Protein AF-0000000080475366 (afdb_homodimer)

Nearest PDB structures (foldseek):
  5a6p-assembly1_A  TM=9.172E-01  e=7.615E-06  Oryza sativa
  6g11-assembly1_A  TM=9.069E-01  e=1.064E-05  Oryza sativa Japonica Group
  1jk9-assembly1_B  TM=8.100E-01  e=1.107E-02  Saccharomyces cerevisiae
  6fp6-assembly8_P  TM=8.648E-01  e=2.822E-02  Homo sapiens
  6fon-assembly1_C  TM=8.515E-01  e=4.213E-02  Homo sapiens

Secondary structure (DSSP, 8-state):
-EEEE---SHHHHHHHHHHHHHSTTEEEEEEETTTTEEEEEESS--HHHHHHHHHHHTS-EEEEE--/-EEEE---SHHHHHHHHHHHHHSTTEEEEEEETTTTEEEEEESS--HHHHHHHHHHHT--EEEEE--

Solvent-accessible surface area (backbone atoms only — not comparable to full-atom values): 7127 Å² total; per-residue (Å²): 58,32,33,36,39,53,56,90,44,71,71,37,50,39,50,49,48,41,54,52,45,64,40,66,46,45,42,28,40,34,54,42,76,93,72,30,31,38,40,42,40,60,55,84,56,61,58,66,60,52,43,49,50,39,36,73,74,55,23,64,53,45,84,73,43,86,112,56,32,33,35,40,52,55,92,44,71,72,36,47,39,49,47,48,40,53,52,45,64,40,66,46,43,40,30,41,35,54,42,77,93,73,30,32,38,40,42,41,61,55,84,56,60,58,67,61,50,43,49,51,38,36,74,75,55,23,63,54,45,84,74,44,86,113

Sequence (134 aa):
MVLKVNMSSEKYRTKAMKIVVGASGVNGVRLEKEQGKLMVEGEGVDVLALAQTLKKKVGKTEIIKVSMVLKVNMSSEKYRTKAMKIVVGASGVNGVRLEKEQGKLMVEGEGVDVLALAQTLKKKVGKTEIIKVS

pLDDT: mean 97.02, std 3.3, range [77.19, 98.88]

Organism: Brassica campestris (NCBI:txid3711)

Foldseek 3Di:
DKKAFDAPDPVLVVVLVVLQCPFPFWDDWDAPPVRRMIDTDGPPTPVVVSQVVCCVPGHNMDDDDDD/DKKAFDAPDPVLVVVLVVLQCPFPFWDDWDAPPVRRMIDTDGPPTPVVVSQVVCCVPGHNMDDDDDD

Radius of gyration: 14.07 Å; Cα contacts (8 Å, |Δi|>4): 263; chains: 2; bounding box: 23×35×36 Å

InterPro domains:
  IPR006121 Heavy metal-associated domain, HMA [PS50846] (1-66)
  IPR044296 Heavy metal-associated isoprenylated plant protein 46 [PTHR46371] (1-66)

Structure (mmCIF, N/CA/C/O backbone):
data_AF-0000000080475366-model_v1
#
loop_
_entity.id
_entity.type
_entity.pdbx_description
1 polymer 'HMA domain-containing protein'
#
loop_
_atom_site.group_PDB
_atom_site.id
_atom_site.type_symbol
_atom_site.label_atom_id
_atom_site.label_alt_id
_atom_site.label_comp_id
_atom_site.label_asym_id
_atom_site.label_entity_id
_atom_site.label_seq_id
_atom_site.pdbx_PDB_ins_code
_atom_site.Cartn_x
_atom_site.Cartn_y
_atom_site.Cartn_z
_atom_site.occupancy
_atom_site.B_iso_or_equiv
_atom_site.auth_seq_id
_atom_site.auth_comp_id
_atom_site.auth_asym_id
_atom_site.auth_atom_id
_atom_site.pdbx_PDB_model_num
ATOM 1 N N . MET A 1 1 ? 10.773 -8.766 -3.996 1 97.12 1 MET A N 1
ATOM 2 C CA . MET A 1 1 ? 9.891 -9.602 -4.812 1 97.12 1 MET A CA 1
ATOM 3 C C . MET A 1 1 ? 9.18 -8.758 -5.871 1 97.12 1 MET A C 1
ATOM 5 O O . MET A 1 1 ? 8.836 -7.602 -5.629 1 97.12 1 MET A O 1
ATOM 9 N N . VAL A 1 2 ? 9.078 -9.383 -7.035 1 98.62 2 VAL A N 1
ATOM 10 C CA . VAL A 1 2 ? 8.422 -8.664 -8.117 1 98.62 2 VAL A CA 1
ATOM 11 C C . VAL A 1 2 ? 7.32 -9.531 -8.719 1 98.62 2 VAL A C 1
ATOM 13 O O . VAL A 1 2 ? 7.555 -10.688 -9.086 1 98.62 2 VAL A O 1
ATOM 16 N N . LEU A 1 3 ? 6.137 -8.938 -8.797 1 98.62 3 LEU A N 1
ATOM 17 C CA . LEU A 1 3 ? 4.996 -9.578 -9.453 1 98.62 3 LEU A CA 1
ATOM 18 C C . LEU A 1 3 ? 4.535 -8.758 -10.656 1 98.62 3 LEU A C 1
ATOM 20 O O . LEU A 1 3 ? 4.609 -7.527 -10.633 1 98.62 3 LEU A O 1
ATOM 24 N N . LYS A 1 4 ? 4.211 -9.453 -11.68 1 98.56 4 LYS A N 1
ATOM 25 C CA . LYS A 1 4 ? 3.504 -8.836 -12.797 1 98.56 4 LYS A CA 1
ATOM 26 C C . LYS A 1 4 ? 2.01 -9.133 -12.742 1 98.56 4 LYS A C 1
ATOM 28 O O . LYS A 1 4 ? 1.607 -10.305 -12.695 1 98.56 4 LYS A O 1
ATOM 33 N N . VAL A 1 5 ? 1.259 -8.125 -12.672 1 98.62 5 VAL A N 1
ATOM 34 C CA . VAL A 1 5 ? -0.183 -8.266 -12.5 1 98.62 5 VAL A CA 1
ATOM 35 C C . VAL A 1 5 ? -0.914 -7.477 -13.586 1 98.62 5 VAL A C 1
ATOM 37 O O . VAL A 1 5 ? -0.564 -6.328 -13.867 1 98.62 5 VAL A O 1
ATOM 40 N N . ASN A 1 6 ? -1.844 -8.078 -14.305 1 97.56 6 ASN A N 1
ATOM 41 C CA . ASN A 1 6 ? -2.711 -7.367 -15.242 1 97.56 6 ASN A CA 1
ATOM 42 C C . ASN A 1 6 ? -3.785 -6.566 -14.508 1 97.56 6 ASN A C 1
ATOM 44 O O . ASN A 1 6 ? -4.797 -7.121 -14.078 1 97.56 6 ASN A O 1
ATOM 48 N N . MET A 1 7 ? -3.521 -5.273 -14.367 1 96.31 7 MET A N 1
ATOM 49 C CA . MET A 1 7 ? -4.449 -4.355 -13.711 1 96.31 7 MET A CA 1
ATOM 50 C C . MET A 1 7 ? -5.164 -3.482 -14.734 1 96.31 7 MET A C 1
ATOM 52 O O . MET A 1 7 ? -4.551 -2.605 -15.344 1 96.31 7 MET A O 1
ATOM 56 N N . SER A 1 8 ? -6.395 -3.658 -14.953 1 93.94 8 SER A N 1
ATOM 57 C CA . SER A 1 8 ? -7.129 -3.092 -16.078 1 93.94 8 SER A CA 1
ATOM 58 C C . SER A 1 8 ? -7.473 -1.628 -15.836 1 93.94 8 SER A C 1
ATOM 60 O O . SER A 1 8 ? -7.781 -0.891 -16.781 1 93.94 8 SER A O 1
ATOM 62 N N . SER A 1 9 ? -7.52 -1.116 -14.633 1 94.75 9 SER A N 1
ATOM 63 C CA . SER A 1 9 ? -7.875 0.264 -14.312 1 94.75 9 SER A CA 1
ATOM 64 C C . SER A 1 9 ? -7.184 0.731 -13.039 1 94.75 9 SER A C 1
ATOM 66 O O . SER A 1 9 ? -6.562 -0.067 -12.336 1 94.75 9 SER A O 1
ATOM 68 N N . GLU A 1 10 ? -7.359 2.027 -12.781 1 93.69 10 GLU A N 1
ATOM 69 C CA . GLU A 1 10 ? -6.828 2.621 -11.555 1 93.69 10 GLU A CA 1
ATOM 70 C C . GLU A 1 10 ? -7.445 1.976 -10.32 1 93.69 10 GLU A C 1
ATOM 72 O O . GLU A 1 10 ? -6.773 1.804 -9.297 1 93.69 10 GLU A O 1
ATOM 77 N N . LYS A 1 11 ? -8.734 1.638 -10.523 1 95.06 11 LYS A N 1
ATOM 78 C CA . LYS A 1 11 ? -9.438 0.958 -9.438 1 95.06 11 LYS A CA 1
ATOM 79 C C . LYS A 1 11 ? -8.727 -0.333 -9.047 1 95.06 11 LYS A C 1
ATOM 81 O O . LYS A 1 11 ? -8.539 -0.611 -7.859 1 95.06 11 LYS A O 1
ATOM 86 N N . TYR A 1 12 ? -8.25 -1.041 -9.945 1 96.69 12 TYR A N 1
ATOM 87 C CA . TYR A 1 12 ? -7.633 -2.336 -9.672 1 96.69 12 TYR A CA 1
ATOM 88 C C . TYR A 1 12 ? -6.172 -2.17 -9.273 1 96.69 12 TYR A C 1
ATOM 90 O O . TYR A 1 12 ? -5.617 -3.008 -8.555 1 96.69 12 TYR A O 1
ATOM 98 N N . ARG A 1 13 ? -5.527 -1.053 -9.719 1 97.31 13 ARG A N 1
ATOM 99 C CA . ARG A 1 13 ? -4.191 -0.743 -9.211 1 97.31 13 ARG A CA 1
ATOM 100 C C . ARG A 1 13 ? -4.219 -0.497 -7.707 1 97.31 13 ARG A C 1
ATOM 102 O O . ARG A 1 13 ? -3.422 -1.071 -6.965 1 97.31 13 ARG A O 1
ATOM 109 N N . THR A 1 14 ? -5.219 0.256 -7.297 1 97.5 14 THR A N 1
ATOM 110 C CA . THR A 1 14 ? -5.363 0.55 -5.875 1 97.5 14 THR A CA 1
ATOM 111 C C . THR A 1 14 ? -5.715 -0.713 -5.094 1 97.5 14 THR A C 1
ATOM 113 O O . THR A 1 14 ? -5.145 -0.972 -4.035 1 97.5 14 THR A O 1
ATOM 116 N N . LYS A 1 15 ? -6.574 -1.587 -5.664 1 98.31 15 LYS A N 1
ATOM 117 C CA . LYS A 1 15 ? -6.953 -2.842 -5.023 1 98.31 15 LYS A CA 1
ATOM 118 C C . LYS A 1 15 ? -5.746 -3.76 -4.855 1 98.31 15 LYS A C 1
ATOM 120 O O . LYS A 1 15 ? -5.559 -4.359 -3.793 1 98.31 15 LYS A O 1
ATOM 125 N N . ALA A 1 16 ? -4.914 -3.844 -5.793 1 98.69 16 ALA A N 1
ATOM 126 C CA . ALA A 1 16 ? -3.717 -4.676 -5.734 1 98.69 16 ALA A CA 1
ATOM 127 C C . ALA A 1 16 ? -2.789 -4.223 -4.609 1 98.69 16 ALA A C 1
ATOM 129 O O . ALA A 1 16 ? -2.328 -5.043 -3.812 1 98.69 16 ALA A O 1
ATOM 130 N N . MET A 1 17 ? -2.594 -2.93 -4.539 1 98.56 17 MET A N 1
ATOM 131 C CA . MET A 1 17 ? -1.69 -2.398 -3.521 1 98.56 17 MET A CA 1
ATOM 132 C C . MET A 1 17 ? -2.248 -2.631 -2.123 1 98.56 17 MET A C 1
ATOM 134 O O . MET A 1 17 ? -1.509 -2.996 -1.207 1 98.56 17 MET A O 1
ATOM 138 N N . LYS A 1 18 ? -3.566 -2.518 -1.996 1 98.81 18 LYS A N 1
ATOM 139 C CA . LYS A 1 18 ? -4.176 -2.762 -0.692 1 98.81 18 LYS A CA 1
ATOM 140 C C . LYS A 1 18 ? -4.016 -4.223 -0.275 1 98.81 18 LYS A C 1
ATOM 142 O O . LYS A 1 18 ? -3.76 -4.512 0.896 1 98.81 18 LYS A O 1
ATOM 147 N N . ILE A 1 19 ? -4.207 -5.047 -1.206 1 98.88 19 ILE A N 1
ATOM 148 C CA . ILE A 1 19 ? -4.031 -6.465 -0.914 1 9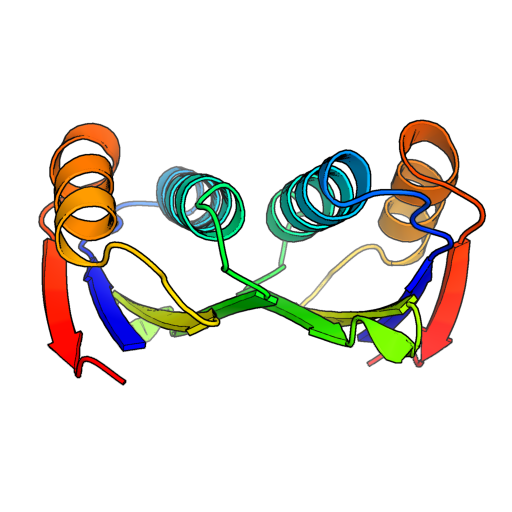8.88 19 ILE A CA 1
ATOM 149 C C . ILE A 1 19 ? -2.586 -6.727 -0.494 1 98.88 19 ILE A C 1
ATOM 151 O O . ILE A 1 19 ? -2.338 -7.402 0.508 1 98.88 19 ILE A O 1
ATOM 155 N N . VAL A 1 20 ? -1.6 -6.195 -1.235 1 98.81 20 VAL A N 1
ATOM 156 C CA . VAL A 1 20 ? -0.187 -6.465 -0.991 1 98.81 20 VAL A CA 1
ATOM 157 C C . VAL A 1 20 ? 0.209 -5.941 0.388 1 98.81 20 VAL A C 1
ATOM 159 O O . VAL A 1 20 ? 0.798 -6.672 1.189 1 98.81 20 VAL A O 1
ATOM 162 N N . VAL A 1 21 ? -0.174 -4.715 0.722 1 98.62 21 VAL A N 1
ATOM 163 C CA . VAL A 1 21 ? 0.278 -4.145 1.987 1 98.62 21 VAL A CA 1
ATOM 164 C C . VAL A 1 21 ? -0.46 -4.812 3.146 1 98.62 21 VAL A C 1
ATO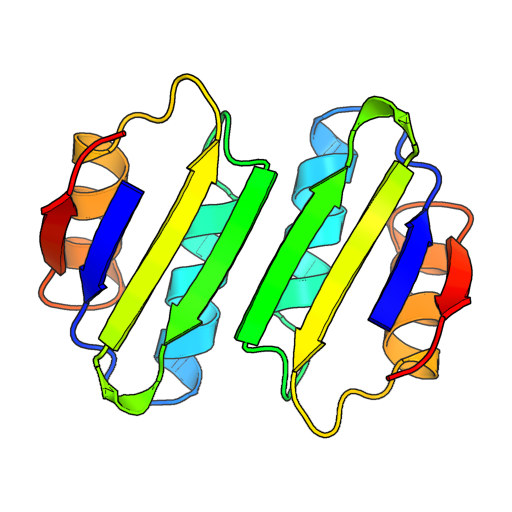M 166 O O . VAL A 1 21 ? -0.038 -4.707 4.301 1 98.62 21 VAL A O 1
ATOM 169 N N . GLY A 1 22 ? -1.515 -5.492 2.828 1 98.44 22 GLY A N 1
ATOM 170 C CA . GLY A 1 22 ? -2.26 -6.234 3.832 1 98.44 22 GLY A CA 1
ATOM 171 C C . GLY A 1 22 ? -1.628 -7.57 4.176 1 98.44 22 GLY A C 1
ATOM 172 O O . GLY A 1 22 ? -1.977 -8.188 5.188 1 98.44 22 GLY A O 1
ATOM 173 N N . ALA A 1 23 ? -0.763 -8.031 3.438 1 98.12 23 ALA A N 1
ATOM 174 C CA . ALA A 1 23 ? -0.114 -9.32 3.662 1 98.12 23 ALA A CA 1
ATOM 175 C C . ALA A 1 23 ? 0.917 -9.227 4.785 1 98.12 23 ALA A C 1
ATOM 177 O O . ALA A 1 23 ? 1.61 -8.219 4.914 1 98.12 23 ALA A O 1
ATOM 178 N N . SER A 1 24 ? 1.056 -10.305 5.59 1 97.06 24 SER A N 1
ATOM 179 C CA . SER A 1 24 ? 2.033 -10.367 6.668 1 97.06 24 SER A CA 1
ATOM 180 C C . SER A 1 24 ? 3.457 -10.227 6.137 1 97.06 24 SER A C 1
ATOM 182 O O . SER A 1 24 ? 3.809 -10.836 5.125 1 97.06 24 SER A O 1
ATOM 184 N N . GLY A 1 25 ? 4.227 -9.398 6.895 1 96.69 25 GLY A N 1
ATOM 185 C CA . GLY A 1 25 ? 5.648 -9.32 6.598 1 96.69 25 GLY A CA 1
ATOM 186 C C . GLY A 1 25 ? 5.992 -8.234 5.594 1 96.69 25 GLY A C 1
ATOM 187 O O . GLY A 1 25 ? 7.164 -7.938 5.371 1 96.69 25 GLY A O 1
ATOM 188 N N . VAL A 1 26 ? 4.992 -7.668 4.938 1 98.31 26 VAL A N 1
ATOM 189 C CA . VAL A 1 26 ? 5.234 -6.637 3.932 1 98.31 26 VAL A CA 1
ATOM 190 C C . VAL A 1 26 ? 5.551 -5.309 4.617 1 98.31 26 VAL A C 1
ATOM 192 O O . VAL A 1 26 ? 4.836 -4.895 5.535 1 98.31 26 VAL A O 1
ATOM 195 N N . ASN A 1 27 ? 6.598 -4.594 4.098 1 97.25 27 ASN A N 1
ATOM 196 C CA . ASN A 1 27 ? 6.977 -3.287 4.621 1 97.25 27 ASN A CA 1
ATOM 197 C C . ASN A 1 27 ? 6.98 -2.223 3.527 1 97.25 27 ASN A C 1
ATOM 199 O O . ASN A 1 27 ? 7.242 -1.05 3.797 1 97.25 27 ASN A O 1
ATOM 203 N N . GLY A 1 28 ? 6.695 -2.629 2.254 1 98.62 28 GLY A N 1
ATOM 204 C CA . GLY A 1 28 ? 6.652 -1.661 1.17 1 98.62 28 GLY A CA 1
ATOM 205 C C . GLY A 1 28 ? 6.113 -2.238 -0.125 1 98.62 28 GLY A C 1
ATOM 206 O O . GLY A 1 28 ? 6.262 -3.434 -0.387 1 98.62 28 GLY A O 1
ATOM 207 N N . VAL A 1 29 ? 5.582 -1.409 -0.914 1 98.75 29 VAL A N 1
ATOM 208 C CA . VAL A 1 29 ? 5.105 -1.765 -2.248 1 98.75 29 VAL A CA 1
ATOM 209 C C . VAL A 1 29 ? 5.297 -0.583 -3.195 1 98.75 29 VAL A C 1
ATOM 211 O O . VAL A 1 29 ? 5.156 0.574 -2.793 1 98.75 29 VAL A O 1
ATOM 214 N N . ARG A 1 30 ? 5.66 -0.886 -4.375 1 98.56 30 ARG A N 1
ATOM 215 C CA . ARG A 1 30 ? 5.758 0.113 -5.434 1 98.56 30 ARG A CA 1
ATOM 216 C C . ARG A 1 30 ? 5.203 -0.425 -6.75 1 98.56 30 ARG A C 1
ATOM 218 O O . ARG A 1 30 ? 5.535 -1.539 -7.16 1 98.56 30 ARG A O 1
ATOM 225 N N . LEU A 1 31 ? 4.426 0.402 -7.359 1 97.94 31 LEU A N 1
ATOM 226 C CA . LEU A 1 31 ? 3.826 0.042 -8.641 1 97.94 31 LEU A CA 1
ATOM 227 C C . LEU A 1 31 ? 4.578 0.699 -9.797 1 97.94 31 LEU A C 1
ATOM 229 O O . LEU A 1 31 ? 4.762 1.918 -9.805 1 97.94 31 LEU A O 1
ATOM 233 N N . GLU A 1 32 ? 5.07 -0.072 -10.688 1 96.06 32 GLU A N 1
ATOM 234 C CA . GLU A 1 32 ? 5.508 0.429 -11.984 1 96.06 32 GLU A CA 1
ATOM 235 C C . GLU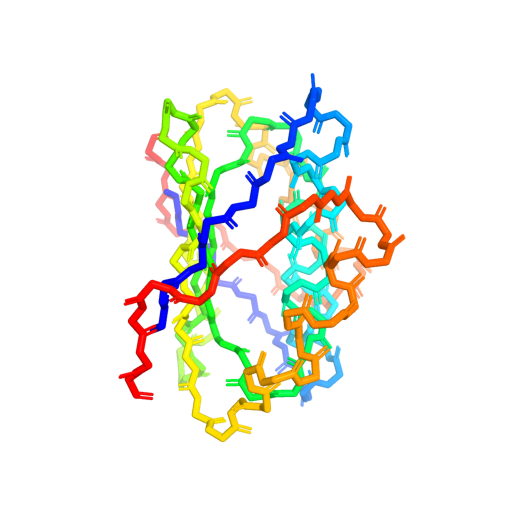 A 1 32 ? 4.375 0.376 -13.008 1 96.06 32 GLU A C 1
ATOM 237 O O . GLU A 1 32 ? 4.164 -0.65 -13.656 1 96.06 32 GLU A O 1
ATOM 242 N N . LYS A 1 33 ? 3.664 1.388 -13.227 1 87.75 33 LYS A N 1
ATOM 243 C CA . LYS A 1 33 ? 2.396 1.486 -13.945 1 87.75 33 LYS A CA 1
ATOM 244 C C . LYS A 1 33 ? 2.535 0.979 -15.375 1 87.75 33 LYS A C 1
ATOM 246 O O . LYS A 1 33 ? 1.691 0.219 -15.859 1 87.75 33 LYS A O 1
ATOM 251 N N . GLU A 1 34 ? 3.539 1.439 -16.016 1 88.69 34 GLU A N 1
ATOM 252 C CA . GLU A 1 34 ? 3.668 1.142 -17.438 1 88.69 34 GLU A CA 1
ATOM 253 C C . GLU A 1 34 ? 3.916 -0.345 -17.672 1 88.69 34 GLU A C 1
ATOM 255 O O . GLU A 1 34 ? 3.527 -0.891 -18.719 1 88.69 34 GLU A O 1
ATOM 260 N N . GLN A 1 35 ? 4.422 -1.051 -16.672 1 91.44 35 GLN A N 1
ATOM 261 C CA . GLN A 1 35 ? 4.82 -2.438 -16.875 1 91.44 35 GLN A CA 1
ATOM 262 C C . GLN A 1 35 ? 3.904 -3.396 -16.125 1 91.44 35 GLN A C 1
ATOM 264 O O . GLN A 1 35 ? 3.965 -4.609 -16.328 1 91.44 35 GLN A O 1
ATOM 269 N N . GLY A 1 36 ? 3.115 -2.904 -15.305 1 93.5 36 GLY A N 1
ATOM 270 C CA . GLY A 1 36 ? 2.244 -3.75 -14.5 1 93.5 36 GLY A CA 1
ATOM 271 C C . GLY A 1 36 ? 2.988 -4.535 -13.438 1 93.5 36 GLY A C 1
ATOM 272 O O . GLY A 1 36 ? 2.592 -5.648 -13.086 1 93.5 36 GLY A O 1
ATOM 273 N N . LYS A 1 37 ? 4.098 -4.031 -13.039 1 97.75 37 LYS A N 1
ATOM 274 C CA . LYS A 1 37 ? 4.918 -4.711 -12.039 1 97.75 37 LYS A CA 1
ATOM 275 C C . LYS A 1 37 ? 4.688 -4.129 -10.648 1 97.75 37 LYS A C 1
ATOM 277 O O . LYS A 1 37 ? 4.676 -2.906 -10.477 1 97.75 37 LYS A O 1
ATOM 282 N N . LEU A 1 38 ? 4.477 -5.02 -9.781 1 98.44 38 LEU A N 1
ATOM 283 C CA . LEU A 1 38 ? 4.449 -4.703 -8.352 1 98.44 38 LEU A CA 1
ATOM 284 C C . LEU A 1 38 ? 5.746 -5.129 -7.676 1 98.44 38 LEU A C 1
ATOM 286 O O . LEU A 1 38 ? 6.09 -6.312 -7.664 1 98.44 38 LEU A O 1
ATOM 290 N N . MET A 1 39 ? 6.504 -4.117 -7.203 1 98.69 39 MET A N 1
ATOM 291 C CA . MET A 1 39 ? 7.656 -4.398 -6.348 1 98.69 39 MET A CA 1
ATOM 292 C C . MET A 1 39 ? 7.238 -4.5 -4.887 1 98.69 39 MET A C 1
ATOM 294 O O . MET A 1 39 ? 6.68 -3.553 -4.328 1 98.69 39 MET A O 1
ATOM 298 N N . VAL A 1 40 ? 7.586 -5.609 -4.281 1 98.75 40 VAL A N 1
ATOM 299 C CA . VAL A 1 40 ? 7.152 -5.879 -2.916 1 98.75 40 VAL A CA 1
ATOM 300 C C . VAL A 1 40 ? 8.375 -6.047 -2.01 1 98.75 40 VAL A C 1
ATOM 302 O O . VAL A 1 40 ? 9.281 -6.82 -2.32 1 98.75 40 VAL A O 1
ATOM 305 N N . GLU A 1 41 ? 8.453 -5.316 -1.011 1 98.25 41 GLU A N 1
ATOM 306 C CA . GLU A 1 41 ? 9.492 -5.43 0.005 1 98.25 41 GLU A CA 1
ATOM 307 C C . GLU A 1 41 ? 8.93 -6 1.307 1 98.25 41 GLU A C 1
ATOM 309 O O . GLU A 1 41 ? 7.871 -5.578 1.768 1 98.25 41 GLU A O 1
ATOM 314 N N . GLY A 1 42 ? 9.633 -6.91 1.905 1 97.5 42 GLY A N 1
ATOM 315 C CA . GLY A 1 42 ? 9.211 -7.516 3.158 1 97.5 42 GLY A CA 1
ATOM 316 C C . GLY A 1 42 ? 9.961 -8.797 3.486 1 97.5 42 GLY A C 1
ATOM 317 O O . GLY A 1 42 ? 10.758 -9.281 2.68 1 97.5 42 GLY A O 1
ATOM 318 N N . GLU A 1 43 ? 9.797 -9.219 4.68 1 94.94 43 GLU A N 1
ATOM 319 C CA . GLU A 1 43 ? 10.367 -10.484 5.145 1 94.94 43 GLU A CA 1
ATOM 320 C C . GLU A 1 43 ? 9.266 -11.477 5.504 1 94.94 43 GLU A C 1
ATOM 322 O O . GLU A 1 43 ? 8.273 -11.117 6.141 1 94.94 43 GLU A O 1
ATOM 327 N N . GLY A 1 44 ? 9.516 -12.719 4.992 1 96.38 44 GLY A N 1
ATOM 328 C CA . GLY A 1 44 ? 8.586 -13.773 5.355 1 96.38 44 GLY A CA 1
ATOM 329 C C . GLY A 1 44 ? 7.27 -13.695 4.613 1 96.38 44 GLY A C 1
ATOM 330 O O . GLY A 1 44 ? 6.238 -14.141 5.121 1 96.38 44 GLY A O 1
ATOM 331 N N . VAL A 1 45 ? 7.219 -13.133 3.533 1 97.88 45 VAL A N 1
ATOM 332 C CA . VAL A 1 45 ? 5.996 -13.008 2.744 1 97.88 45 VAL A CA 1
ATOM 333 C C . VAL A 1 45 ? 5.738 -14.312 1.991 1 97.88 45 VAL A C 1
ATOM 335 O O . VAL A 1 45 ? 6.641 -14.852 1.346 1 97.88 45 VAL A O 1
ATOM 338 N N . ASP A 1 46 ? 4.48 -14.883 2.119 1 97.94 46 ASP A N 1
ATOM 339 C CA . ASP A 1 46 ? 4.066 -16.016 1.297 1 97.94 46 ASP A CA 1
ATOM 340 C C . ASP A 1 46 ? 3.697 -15.562 -0.114 1 97.94 46 ASP A C 1
ATOM 342 O O . ASP A 1 46 ? 2.537 -15.242 -0.383 1 97.94 46 ASP A O 1
ATOM 346 N N . VAL A 1 47 ? 4.637 -15.523 -0.967 1 97.25 47 VAL A N 1
ATOM 347 C CA . VAL A 1 47 ? 4.492 -14.961 -2.303 1 97.25 47 VAL A CA 1
ATOM 348 C C . VAL A 1 47 ? 3.463 -15.758 -3.096 1 97.25 47 VAL A C 1
ATOM 350 O O . VAL A 1 47 ? 2.723 -15.195 -3.908 1 97.25 47 VAL A O 1
ATOM 353 N N . LEU A 1 48 ? 3.445 -17.094 -2.818 1 98 48 LEU A N 1
ATOM 354 C CA . LEU A 1 48 ? 2.49 -17.922 -3.559 1 98 48 LEU A CA 1
ATOM 355 C C . LEU A 1 48 ? 1.058 -17.562 -3.174 1 98 48 LEU A C 1
ATOM 357 O O . LEU A 1 48 ? 0.195 -17.406 -4.043 1 98 48 LEU A O 1
ATOM 361 N N . ALA A 1 49 ? 0.88 -17.422 -1.894 1 98.56 49 ALA A N 1
ATOM 362 C CA . ALA A 1 49 ? -0.45 -17.031 -1.435 1 98.56 49 ALA A CA 1
ATOM 363 C C . ALA A 1 49 ? -0.817 -15.633 -1.938 1 98.56 49 ALA A C 1
ATOM 365 O O . ALA A 1 49 ? -1.958 -15.391 -2.34 1 98.56 49 ALA A O 1
ATOM 366 N N . LEU A 1 50 ? 0.113 -14.742 -1.894 1 98.56 50 LEU A N 1
ATOM 367 C CA . LEU A 1 50 ? -0.114 -13.383 -2.361 1 98.56 50 LEU A CA 1
ATOM 368 C C . LEU A 1 50 ? -0.472 -13.367 -3.844 1 98.56 50 LEU A C 1
ATOM 370 O O . LEU A 1 50 ? -1.449 -12.734 -4.246 1 98.56 50 LEU A O 1
ATOM 374 N N . ALA A 1 51 ? 0.325 -14.109 -4.652 1 98.69 51 ALA A N 1
ATOM 375 C CA . ALA A 1 51 ? 0.066 -14.172 -6.086 1 98.69 51 ALA A CA 1
ATOM 376 C C . ALA A 1 51 ? -1.307 -14.781 -6.371 1 98.69 51 ALA A C 1
ATOM 378 O O . ALA A 1 51 ? -2.018 -14.328 -7.27 1 98.69 51 ALA A O 1
ATOM 379 N N . GLN A 1 52 ? -1.658 -15.789 -5.598 1 98.81 52 GLN A N 1
ATOM 380 C CA . GLN A 1 52 ? -2.949 -16.438 -5.789 1 98.81 52 GLN A CA 1
ATOM 381 C C . GLN A 1 52 ? -4.098 -15.484 -5.477 1 98.81 52 GLN A C 1
ATOM 383 O O . GLN A 1 52 ? -5.09 -15.438 -6.207 1 98.81 52 GLN A O 1
ATOM 388 N N . THR A 1 53 ? -4.012 -14.695 -4.375 1 98.81 53 THR A N 1
ATOM 389 C CA . THR A 1 53 ? -5.031 -13.719 -4.016 1 98.81 53 THR A CA 1
ATOM 390 C C . THR A 1 53 ? -5.18 -12.664 -5.109 1 98.81 53 THR A C 1
ATOM 392 O O . THR A 1 53 ? -6.301 -12.32 -5.5 1 98.81 53 THR A O 1
ATOM 395 N N . LEU A 1 54 ? -4.082 -12.188 -5.641 1 98.75 54 LEU A N 1
ATOM 396 C CA . LEU A 1 54 ? -4.113 -11.188 -6.703 1 98.75 54 LEU A CA 1
ATOM 397 C C . LEU A 1 54 ? -4.746 -11.758 -7.969 1 98.75 54 LEU A C 1
ATOM 399 O O . LEU A 1 54 ? -5.539 -11.078 -8.625 1 98.75 54 LEU A O 1
ATOM 403 N N . LYS A 1 55 ? -4.359 -13 -8.234 1 98.62 55 LYS A N 1
ATOM 404 C CA . LYS A 1 55 ? -4.934 -13.656 -9.406 1 98.62 55 LYS A CA 1
ATOM 405 C C . LYS A 1 55 ? -6.453 -13.734 -9.297 1 98.62 55 LYS A C 1
ATOM 407 O O . LYS A 1 55 ? -7.168 -13.508 -10.273 1 98.62 55 LYS A O 1
ATOM 412 N N . LYS A 1 56 ? -6.871 -13.992 -8.133 1 98.69 56 LYS A N 1
ATOM 413 C CA . LYS A 1 56 ? -8.297 -14.18 -7.895 1 98.69 56 LYS A CA 1
ATOM 414 C C . LYS A 1 56 ? -9.039 -12.852 -7.902 1 98.69 56 LYS A C 1
ATOM 416 O O . LYS A 1 56 ? -10.164 -12.758 -8.406 1 98.69 56 LYS A O 1
ATOM 421 N N . LYS A 1 57 ? -8.469 -11.781 -7.414 1 98.44 57 LYS A N 1
ATOM 422 C CA . LYS A 1 57 ? -9.227 -10.578 -7.078 1 98.44 57 LYS A CA 1
ATOM 423 C C . LYS A 1 57 ? -8.875 -9.43 -8.016 1 98.44 57 LYS A C 1
ATOM 425 O O . LYS A 1 57 ? -9.609 -8.445 -8.102 1 98.44 57 LYS A O 1
ATOM 430 N N . VAL A 1 58 ? -7.805 -9.5 -8.664 1 98.38 58 VAL A N 1
ATOM 431 C CA . VAL A 1 58 ? -7.332 -8.352 -9.422 1 98.38 58 VAL A CA 1
ATOM 432 C C . VAL A 1 58 ? -7.207 -8.727 -10.898 1 98.38 58 VAL A C 1
ATOM 434 O O . VAL A 1 58 ? -7.836 -8.102 -11.758 1 98.38 58 VAL A O 1
ATOM 437 N N . GLY A 1 59 ? -6.352 -9.727 -11.141 1 98.25 59 GLY A N 1
ATOM 438 C CA . GLY A 1 59 ? -6.102 -10.133 -12.516 1 98.25 59 GLY A CA 1
ATOM 439 C C . GLY A 1 59 ? -4.984 -11.148 -12.641 1 98.25 59 GLY A C 1
ATOM 440 O O . GLY A 1 59 ? -4.398 -11.57 -11.641 1 98.25 59 GLY A O 1
ATOM 441 N N . LYS A 1 60 ? -4.777 -11.625 -13.922 1 98.5 60 LYS A N 1
ATOM 442 C CA . LYS A 1 60 ? -3.682 -12.555 -14.18 1 98.5 60 LYS A CA 1
ATOM 443 C C . LYS A 1 60 ? -2.393 -12.086 -13.508 1 98.5 60 LYS A C 1
ATOM 445 O O . LYS A 1 60 ? -2.014 -10.914 -13.633 1 98.5 60 LYS A O 1
ATOM 450 N N . THR A 1 61 ? -1.787 -12.977 -12.773 1 98.62 61 THR A N 1
ATOM 451 C CA . THR A 1 61 ? -0.625 -12.625 -11.961 1 98.62 61 THR A CA 1
ATOM 452 C C . THR A 1 61 ? 0.508 -13.625 -12.18 1 98.62 61 THR A C 1
ATOM 454 O O . THR A 1 61 ? 0.287 -14.836 -12.164 1 98.62 61 THR A O 1
ATOM 457 N N . GLU A 1 62 ? 1.658 -13.07 -12.453 1 98.56 62 GLU A N 1
ATOM 458 C CA . GLU A 1 62 ? 2.869 -13.875 -12.578 1 98.56 62 GLU A CA 1
ATOM 459 C C . GLU A 1 62 ? 3.932 -13.438 -11.57 1 98.56 62 GLU A C 1
ATOM 461 O O . GLU A 1 62 ? 4.125 -12.234 -11.352 1 98.56 62 GLU A O 1
ATOM 466 N N . ILE A 1 63 ? 4.672 -14.445 -10.977 1 98.5 63 ILE A N 1
ATOM 467 C CA . ILE A 1 63 ? 5.82 -14.141 -10.133 1 98.5 63 ILE A CA 1
ATOM 468 C C . ILE A 1 63 ? 7.066 -13.953 -10.992 1 98.5 63 ILE A C 1
ATOM 470 O O . ILE A 1 63 ? 7.5 -14.883 -11.68 1 98.5 63 ILE A O 1
ATOM 474 N N . ILE A 1 64 ? 7.582 -12.805 -11 1 98.38 64 ILE A N 1
ATOM 475 C CA . ILE A 1 64 ? 8.719 -12.477 -11.852 1 98.38 64 ILE A CA 1
ATOM 476 C C . ILE A 1 64 ? 10.023 -12.734 -11.102 1 98.38 64 ILE A C 1
ATOM 478 O O . ILE A 1 64 ? 10.984 -13.266 -11.672 1 98.38 64 ILE A O 1
ATOM 482 N N . LYS A 1 65 ? 10.156 -12.367 -9.828 1 97.56 65 LYS A N 1
ATOM 483 C CA . LYS A 1 65 ? 11.344 -12.492 -8.992 1 97.56 65 LYS A CA 1
ATOM 484 C C . LYS A 1 65 ? 10.969 -12.656 -7.52 1 97.56 65 LYS A C 1
ATOM 486 O O . LYS A 1 65 ? 10.062 -11.977 -7.027 1 97.56 65 LYS A O 1
ATOM 491 N N . VAL A 1 66 ? 11.617 -13.758 -6.828 1 94.12 66 VAL A N 1
ATOM 492 C CA . VAL A 1 66 ? 11.422 -13.93 -5.395 1 94.12 66 VAL A CA 1
ATOM 493 C C . VAL A 1 66 ? 12.672 -13.492 -4.645 1 94.12 66 VAL A C 1
ATOM 495 O O . VAL A 1 66 ? 13.797 -13.789 -5.074 1 94.12 66 VAL A O 1
ATOM 498 N N . SER A 1 67 ? 12.508 -12.438 -3.703 1 77.44 67 SER A N 1
ATOM 499 C CA . SER A 1 67 ? 13.688 -12.094 -2.914 1 77.44 67 SER A CA 1
ATOM 500 C C . SER A 1 67 ? 13.586 -12.656 -1.498 1 77.44 67 SER A C 1
ATOM 502 O O . SER A 1 67 ? 12.484 -12.891 -0.998 1 77.44 67 SER A O 1
ATOM 504 N N . MET B 1 1 ? 7.715 11.906 -0.582 1 97.06 1 MET B N 1
ATOM 505 C CA . MET B 1 1 ? 7.141 12.445 0.644 1 97.06 1 MET B CA 1
ATOM 506 C C . MET B 1 1 ? 7.414 11.531 1.83 1 97.06 1 MET B C 1
ATOM 508 O O . MET B 1 1 ? 7.418 10.305 1.685 1 97.06 1 MET B O 1
ATOM 512 N N . VAL B 1 2 ? 7.703 12.195 2.945 1 98.62 2 VAL B N 1
ATOM 513 C CA . VAL B 1 2 ? 7.992 11.406 4.137 1 98.62 2 VAL B CA 1
ATOM 514 C C . VAL B 1 2 ? 7.129 11.883 5.301 1 98.62 2 VAL B C 1
ATOM 516 O O . VAL B 1 2 ? 7.09 13.078 5.602 1 98.62 2 VAL B O 1
ATOM 519 N N . LEU B 1 3 ? 6.445 10.922 5.895 1 98.62 3 LEU B N 1
ATOM 520 C CA . LEU B 1 3 ? 5.66 11.18 7.102 1 98.62 3 LEU B CA 1
ATOM 521 C C . LEU B 1 3 ? 6.199 10.375 8.281 1 98.62 3 LEU B C 1
ATOM 523 O O . LEU B 1 3 ? 6.676 9.25 8.102 1 98.62 3 LEU B O 1
ATOM 527 N N . LYS B 1 4 ? 6.211 11.016 9.414 1 98.56 4 LYS B N 1
ATOM 528 C CA . LYS B 1 4 ? 6.449 10.305 10.664 1 98.56 4 LYS B CA 1
ATOM 529 C C . LYS B 1 4 ? 5.141 10.062 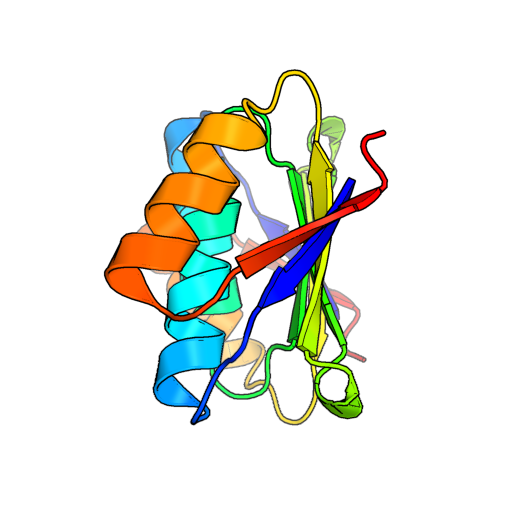11.414 1 98.56 4 LYS B C 1
ATOM 531 O O . LYS B 1 4 ? 4.402 11 11.711 1 98.56 4 LYS B O 1
ATOM 536 N N . VAL B 1 5 ? 4.875 8.836 11.633 1 98.62 5 VAL B N 1
ATOM 537 C CA . VAL B 1 5 ? 3.605 8.445 12.242 1 98.62 5 VAL B CA 1
ATOM 538 C C . VAL B 1 5 ? 3.861 7.566 13.461 1 98.62 5 VAL B C 1
ATOM 540 O O . VAL B 1 5 ? 4.684 6.648 13.406 1 98.62 5 VAL B O 1
ATOM 543 N N . ASN B 1 6 ? 3.281 7.875 14.602 1 97.56 6 ASN B N 1
ATOM 544 C CA . ASN B 1 6 ? 3.328 7.008 15.773 1 97.56 6 ASN B CA 1
ATOM 545 C C . ASN B 1 6 ? 2.398 5.805 15.625 1 97.56 6 ASN B C 1
ATOM 547 O O . ASN B 1 6 ? 1.189 5.922 15.828 1 97.56 6 ASN B O 1
ATOM 551 N N . MET B 1 7 ? 2.99 4.684 15.234 1 96.31 7 MET B N 1
ATOM 552 C CA . MET B 1 7 ? 2.252 3.438 15.055 1 96.31 7 MET B CA 1
ATOM 553 C C . MET B 1 7 ? 2.525 2.475 16.203 1 96.31 7 MET B C 1
ATOM 555 O O . MET B 1 7 ? 3.633 1.947 16.328 1 96.31 7 MET B O 1
ATOM 559 N N . SER B 1 8 ? 1.609 2.223 17.047 1 93.81 8 SER B N 1
ATOM 560 C CA . SER B 1 8 ? 1.808 1.55 18.328 1 93.81 8 SER B CA 1
ATOM 561 C C . SER B 1 8 ? 1.938 0.041 18.141 1 93.81 8 SER B C 1
ATOM 563 O O . SER B 1 8 ? 2.457 -0.654 19.016 1 93.81 8 SER B O 1
ATOM 565 N N . SER B 1 9 ? 1.462 -0.568 17.094 1 94.69 9 SER B N 1
ATOM 566 C CA . SER B 1 9 ? 1.511 -2.008 16.859 1 94.69 9 SER B CA 1
ATOM 567 C C . SER B 1 9 ? 1.557 -2.33 15.367 1 94.69 9 SER B C 1
ATOM 569 O O . SER B 1 9 ? 1.389 -1.442 14.531 1 94.69 9 SER B O 1
ATOM 571 N N . GLU B 1 10 ? 1.753 -3.631 15.102 1 93.69 10 GLU B N 1
ATOM 572 C CA . GLU B 1 10 ? 1.749 -4.117 13.727 1 93.69 10 GLU B CA 1
ATOM 573 C C . GLU B 1 10 ? 0.405 -3.859 13.047 1 93.69 10 GLU B C 1
ATOM 575 O O . GLU B 1 10 ? 0.35 -3.574 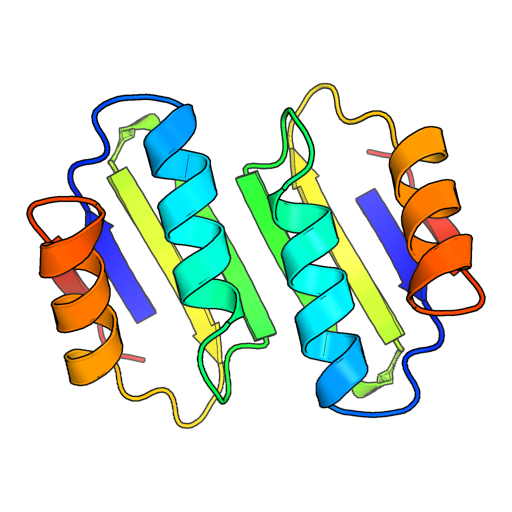11.852 1 93.69 10 GLU B O 1
ATOM 580 N N . LYS B 1 11 ? -0.625 -3.971 13.914 1 95.06 11 LYS B N 1
ATOM 581 C CA . LYS B 1 11 ? -1.97 -3.693 13.414 1 95.06 11 LYS B CA 1
ATOM 582 C C . LYS B 1 11 ? -2.066 -2.281 12.852 1 95.06 11 LYS B C 1
ATOM 584 O O . LYS B 1 11 ? -2.629 -2.076 11.773 1 95.06 11 LYS B O 1
ATOM 589 N N . TYR B 1 12 ? -1.483 -1.366 13.438 1 96.62 12 TYR B N 1
ATOM 590 C CA . TYR B 1 12 ? -1.595 0.027 13.023 1 96.62 12 TYR B CA 1
ATOM 591 C C . TYR B 1 12 ? -0.598 0.348 11.914 1 96.62 12 TYR B C 1
ATOM 593 O O . TYR B 1 12 ? -0.833 1.24 11.094 1 96.62 12 TYR B O 1
ATOM 601 N N . ARG B 1 13 ? 0.535 -0.421 11.867 1 97.31 13 ARG B N 1
ATOM 602 C CA . ARG B 1 13 ? 1.433 -0.288 10.727 1 97.31 13 ARG B CA 1
ATOM 603 C C . ARG B 1 13 ? 0.732 -0.684 9.43 1 97.31 13 ARG B C 1
ATOM 605 O O . ARG B 1 13 ? 0.772 0.056 8.445 1 97.31 13 ARG B O 1
ATOM 612 N N . THR B 1 14 ? -0.002 -1.777 9.523 1 97.5 14 THR B N 1
ATOM 613 C CA . THR B 1 14 ? -0.736 -2.248 8.352 1 97.5 14 THR B CA 1
ATOM 614 C C . THR B 1 14 ? -1.856 -1.278 7.988 1 97.5 14 THR B C 1
ATOM 616 O O . THR B 1 14 ? -2.043 -0.948 6.816 1 97.5 14 THR B O 1
ATOM 619 N N . LYS B 1 15 ? -2.539 -0.705 9 1 98.31 15 LYS B N 1
ATOM 620 C CA . LYS B 1 15 ? -3.607 0.263 8.766 1 98.31 15 LYS B CA 1
ATOM 621 C C . LYS B 1 15 ? -3.07 1.523 8.094 1 98.31 15 LYS B C 1
ATOM 623 O O . LYS B 1 15 ? -3.678 2.039 7.156 1 98.31 15 LYS B O 1
ATOM 628 N N . ALA B 1 16 ? -1.961 1.995 8.484 1 98.69 16 ALA B N 1
ATOM 629 C CA . ALA B 1 16 ? -1.345 3.186 7.902 1 98.69 16 ALA B CA 1
ATOM 630 C C . ALA B 1 16 ? -1.032 2.973 6.422 1 98.69 16 ALA B C 1
ATOM 632 O O . ALA B 1 16 ? -1.359 3.818 5.586 1 98.69 16 ALA B O 1
ATOM 633 N N . MET B 1 17 ? -0.469 1.823 6.141 1 98.56 17 MET B N 1
ATOM 634 C CA . MET B 1 17 ? -0.094 1.537 4.758 1 98.56 17 MET B CA 1
ATOM 635 C C . MET B 1 17 ? -1.329 1.424 3.871 1 98.56 17 MET B C 1
ATOM 637 O O . MET B 1 17 ? -1.343 1.933 2.748 1 98.56 17 MET B O 1
ATOM 641 N N . LYS B 1 18 ? -2.383 0.843 4.426 1 98.81 18 LYS B N 1
ATOM 642 C CA . LYS B 1 18 ? -3.613 0.727 3.646 1 98.81 18 LYS B CA 1
ATOM 643 C C . LYS B 1 18 ? -4.211 2.1 3.355 1 98.81 18 LYS B C 1
ATOM 645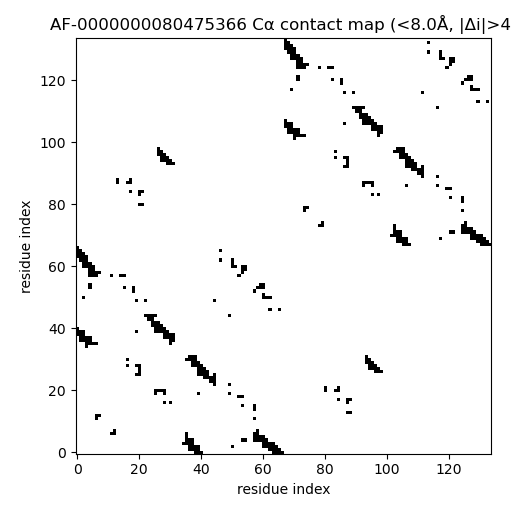 O O . LYS B 1 18 ? -4.711 2.344 2.256 1 98.81 18 LYS B O 1
ATOM 650 N N . ILE B 1 19 ? -4.172 2.896 4.32 1 98.88 19 ILE B N 1
ATOM 651 C CA . ILE B 1 19 ? -4.68 4.25 4.125 1 98.88 19 ILE B CA 1
ATOM 652 C C . ILE B 1 19 ? -3.855 4.957 3.051 1 98.88 19 ILE B C 1
ATOM 654 O O . ILE B 1 19 ? -4.41 5.574 2.137 1 98.88 19 ILE B O 1
ATOM 658 N N . VAL B 1 20 ? -2.518 4.879 3.137 1 98.81 20 VAL B N 1
ATOM 659 C CA . VAL B 1 20 ? -1.629 5.602 2.234 1 98.81 20 VAL B CA 1
ATOM 660 C C . VAL B 1 20 ? -1.843 5.117 0.802 1 98.81 20 VAL B C 1
ATOM 662 O O . VAL B 1 20 ? -2.047 5.922 -0.109 1 98.81 20 VAL B O 1
ATOM 665 N N . VAL B 1 21 ? -1.889 3.812 0.587 1 98.62 21 VAL B N 1
ATOM 666 C CA . VAL B 1 21 ? -1.982 3.316 -0.783 1 98.62 21 VAL B CA 1
ATOM 667 C C . VAL B 1 21 ? -3.387 3.568 -1.328 1 98.62 21 VAL B C 1
ATOM 669 O O . VAL B 1 21 ? -3.609 3.51 -2.539 1 98.62 21 VAL B O 1
ATOM 672 N N . GLY B 1 22 ? -4.285 3.863 -0.451 1 98.5 22 GLY B N 1
ATOM 673 C CA . GLY B 1 22 ? -5.641 4.195 -0.854 1 98.5 22 GLY B CA 1
ATOM 674 C C . GLY B 1 22 ? -5.785 5.625 -1.342 1 98.5 22 GLY B C 1
ATOM 675 O O . GLY B 1 22 ? -6.789 5.977 -1.967 1 98.5 22 GLY B O 1
ATOM 676 N N . ALA B 1 23 ? -4.883 6.43 -1.104 1 98.12 23 ALA B N 1
ATOM 677 C CA . ALA B 1 23 ? -4.938 7.832 -1.502 1 98.12 23 ALA B CA 1
ATOM 678 C C . ALA B 1 23 ? -4.672 7.992 -2.996 1 98.12 23 ALA B C 1
ATOM 680 O O . ALA B 1 23 ? -3.842 7.277 -3.564 1 98.12 23 ALA B O 1
ATOM 681 N N . SER B 1 24 ? -5.352 8.961 -3.648 1 97.06 24 SER B N 1
A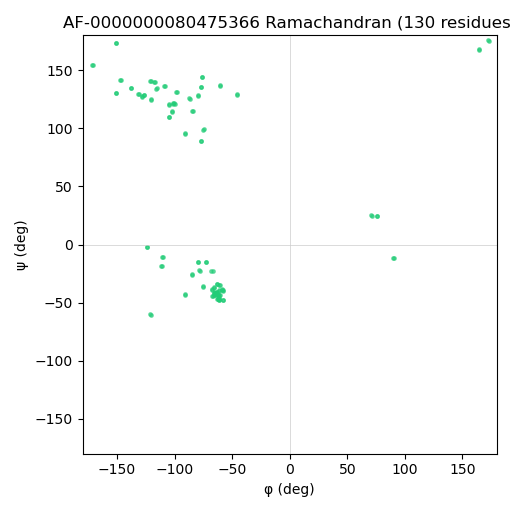TOM 682 C CA . SER B 1 24 ? -5.16 9.25 -5.066 1 97.06 24 SER B CA 1
ATOM 683 C C . SER B 1 24 ? -3.721 9.672 -5.352 1 97.06 24 SER B C 1
ATOM 685 O O . SER B 1 24 ? -3.143 10.469 -4.609 1 97.06 24 SER B O 1
ATOM 687 N N . GLY B 1 25 ? -3.229 9.102 -6.477 1 96.69 25 GLY B N 1
ATOM 688 C CA . GLY B 1 25 ? -1.935 9.555 -6.961 1 96.69 25 GLY B CA 1
ATOM 689 C C . GLY B 1 25 ? -0.773 8.766 -6.383 1 96.69 25 GLY B C 1
ATOM 690 O O . GLY B 1 25 ? 0.367 8.922 -6.824 1 96.69 25 GLY B O 1
ATOM 691 N N . VAL B 1 26 ? -1.018 7.949 -5.355 1 98.31 26 VAL B N 1
ATOM 692 C CA . VAL B 1 26 ? 0.047 7.176 -4.723 1 98.31 26 VAL B CA 1
ATOM 693 C C . VAL B 1 26 ? 0.409 5.98 -5.598 1 98.31 26 VAL B C 1
ATOM 695 O O . VAL B 1 26 ? -0.472 5.246 -6.055 1 98.31 26 VAL B O 1
ATOM 698 N N . ASN B 1 27 ? 1.739 5.742 -5.766 1 97.38 27 ASN B N 1
ATOM 699 C CA . ASN B 1 27 ? 2.227 4.602 -6.535 1 97.38 27 ASN B CA 1
ATOM 700 C C . ASN B 1 27 ? 3.166 3.727 -5.711 1 97.38 27 ASN B C 1
ATOM 702 O O . ASN B 1 27 ? 3.654 2.703 -6.191 1 97.38 27 ASN B O 1
ATOM 706 N N . GLY B 1 28 ? 3.445 4.125 -4.441 1 98.62 28 GLY B N 1
ATOM 707 C CA . GLY B 1 28 ? 4.309 3.318 -3.594 1 98.62 28 GLY B CA 1
ATOM 708 C C . GLY B 1 28 ? 4.348 3.795 -2.154 1 98.62 28 GLY B C 1
ATOM 709 O O . GLY B 1 28 ? 4.172 4.984 -1.884 1 98.62 28 GLY B O 1
ATOM 710 N N . VAL B 1 29 ? 4.633 2.92 -1.292 1 98.75 29 VAL B N 1
ATOM 711 C CA . VAL B 1 29 ? 4.816 3.219 0.125 1 98.75 29 VAL B CA 1
ATOM 712 C C . VAL B 1 29 ? 5.859 2.275 0.721 1 98.75 29 VAL B C 1
ATOM 714 O O . VAL B 1 29 ? 5.941 1.107 0.337 1 98.75 29 VAL B O 1
ATOM 717 N N . ARG B 1 30 ? 6.637 2.809 1.571 1 98.56 30 ARG B N 1
ATOM 718 C CA . ARG B 1 30 ? 7.598 2.016 2.326 1 98.56 30 ARG B CA 1
ATOM 719 C C . ARG B 1 30 ? 7.645 2.455 3.787 1 98.56 30 ARG B C 1
ATOM 721 O O . ARG B 1 30 ? 7.727 3.65 4.078 1 98.56 30 ARG B O 1
ATOM 728 N N . LEU B 1 31 ? 7.633 1.475 4.617 1 97.94 31 LEU B N 1
ATOM 729 C CA . LEU B 1 31 ? 7.691 1.729 6.051 1 97.94 31 LEU B CA 1
ATOM 730 C C . LEU B 1 31 ? 9.102 1.509 6.586 1 97.94 31 LEU B C 1
ATOM 732 O O . LEU B 1 31 ? 9.688 0.445 6.379 1 97.94 31 LEU B O 1
ATOM 736 N N . GLU B 1 32 ? 9.664 2.5 7.176 1 96.06 32 GLU B N 1
ATOM 737 C CA . GLU B 1 32 ? 10.852 2.32 8.008 1 96.06 32 GLU B CA 1
ATOM 738 C C . GLU B 1 32 ? 10.469 2.068 9.461 1 96.06 32 GLU B C 1
ATOM 740 O O . GLU B 1 32 ? 10.281 3.012 10.234 1 96.06 32 GLU B O 1
ATOM 745 N N . LYS B 1 33 ? 10.375 0.877 9.906 1 87.75 33 LYS B N 1
ATOM 746 C CA . LYS B 1 33 ? 9.781 0.409 11.156 1 87.75 33 LYS B CA 1
ATOM 747 C C . LYS B 1 33 ? 10.445 1.071 12.359 1 87.75 33 LYS B C 1
ATOM 749 O O . LYS B 1 33 ? 9.758 1.526 13.281 1 87.75 33 LYS B O 1
ATOM 754 N N . GLU B 1 34 ? 11.727 1.083 12.359 1 88.69 34 GLU B N 1
ATOM 755 C CA . GLU B 1 34 ? 12.445 1.55 13.539 1 88.69 34 GLU B CA 1
ATOM 756 C C . GLU B 1 34 ? 12.242 3.047 13.75 1 88.69 34 GLU B C 1
ATOM 758 O O . GLU B 1 34 ? 12.273 3.525 14.891 1 88.69 34 GLU B O 1
ATOM 763 N N . GLN B 1 35 ? 11.898 3.771 12.695 1 91.56 35 GLN B N 1
ATOM 764 C CA . GLN B 1 35 ? 11.828 5.227 12.812 1 91.56 35 GLN B CA 1
ATOM 765 C C . GLN B 1 35 ? 10.383 5.711 12.734 1 91.56 35 GLN B C 1
ATOM 767 O O . GLN B 1 35 ? 10.102 6.883 13 1 91.56 35 GLN B O 1
ATOM 772 N N . GLY B 1 36 ? 9.508 4.898 12.391 1 93.44 36 GLY B N 1
ATOM 773 C CA . GLY B 1 36 ? 8.117 5.293 12.234 1 93.44 36 GLY B CA 1
ATOM 774 C C . GLY B 1 36 ? 7.879 6.172 11.016 1 93.44 36 GLY B C 1
ATOM 775 O O . GLY B 1 36 ? 6.992 7.027 11.031 1 93.44 36 GLY B O 1
ATOM 776 N N . LYS B 1 37 ? 8.727 6.062 10.07 1 97.75 37 LYS B N 1
ATOM 777 C CA . LYS B 1 37 ? 8.625 6.883 8.867 1 97.75 37 LYS B CA 1
ATOM 778 C C . LYS B 1 37 ? 7.938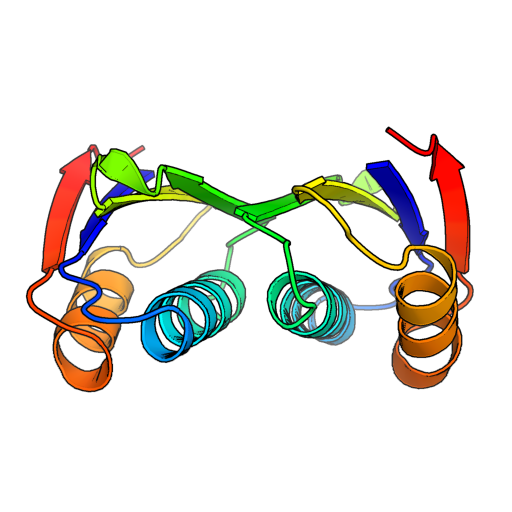 6.117 7.742 1 97.75 37 LYS B C 1
ATOM 780 O O . LYS B 1 37 ? 8.266 4.957 7.48 1 97.75 37 LYS B O 1
ATOM 785 N N . LEU B 1 38 ? 7.02 6.785 7.191 1 98.5 38 LEU B N 1
ATOM 786 C CA . LEU B 1 38 ? 6.387 6.34 5.957 1 98.5 38 LEU B CA 1
ATOM 787 C C . LEU B 1 38 ? 6.918 7.121 4.762 1 98.5 38 LEU B C 1
ATOM 789 O O . LEU B 1 38 ? 6.77 8.344 4.695 1 98.5 38 LEU B O 1
ATOM 793 N N . MET B 1 39 ? 7.613 6.398 3.865 1 98.69 39 MET B N 1
ATOM 794 C CA . MET B 1 39 ? 7.984 6.977 2.576 1 98.69 39 MET B CA 1
ATOM 795 C C . MET B 1 39 ? 6.875 6.773 1.551 1 98.69 39 MET B C 1
ATOM 797 O O . MET B 1 39 ? 6.484 5.641 1.265 1 98.69 39 MET B O 1
ATOM 801 N N . VAL B 1 40 ? 6.461 7.863 0.969 1 98.75 40 VAL B N 1
ATOM 802 C CA . VAL B 1 40 ? 5.324 7.828 0.052 1 98.75 40 VAL B CA 1
ATOM 803 C C . VAL B 1 40 ? 5.758 8.32 -1.326 1 98.75 40 VAL B C 1
ATOM 805 O O . VAL B 1 40 ? 6.367 9.391 -1.447 1 98.75 40 VAL B O 1
ATOM 808 N N . GLU B 1 41 ? 5.555 7.578 -2.299 1 98.25 41 GLU B N 1
ATOM 809 C CA . GLU B 1 41 ? 5.812 7.945 -3.688 1 98.25 41 GLU B CA 1
ATOM 810 C C . GLU B 1 41 ? 4.512 8.148 -4.457 1 98.25 41 GLU B C 1
ATOM 812 O O . GLU B 1 41 ? 3.584 7.344 -4.344 1 98.25 41 GLU B O 1
ATOM 817 N N . GLY B 1 42 ? 4.453 9.18 -5.234 1 97.56 42 GLY B N 1
ATOM 818 C CA . GLY B 1 42 ? 3.268 9.469 -6.027 1 97.56 42 GLY B CA 1
ATOM 819 C C . GLY B 1 42 ? 3.236 10.883 -6.559 1 97.56 42 GLY B C 1
ATOM 820 O O . GLY B 1 42 ? 4.105 11.695 -6.227 1 97.56 42 GLY B O 1
ATOM 821 N N . GLU B 1 43 ? 2.334 11.125 -7.449 1 95 43 GLU B N 1
ATOM 822 C CA . GLU B 1 43 ? 2.094 12.453 -8.008 1 95 43 GLU B CA 1
ATOM 823 C C . GLU B 1 43 ? 0.699 12.961 -7.648 1 95 43 GLU B C 1
ATOM 825 O O . GLU B 1 43 ? -0.277 12.211 -7.727 1 95 43 GLU B O 1
ATOM 830 N N . GLY B 1 44 ? 0.718 14.25 -7.211 1 96.38 44 GLY B N 1
ATOM 831 C CA . GLY B 1 44 ? -0.568 14.875 -6.941 1 96.38 44 GLY B CA 1
ATOM 832 C C . GLY B 1 44 ? -1.192 14.414 -5.637 1 96.38 44 GLY B C 1
ATOM 833 O O . GLY B 1 44 ? -2.418 14.414 -5.492 1 96.38 44 GLY B O 1
ATOM 834 N N . VAL B 1 45 ? -0.479 13.977 -4.75 1 97.88 45 VAL B N 1
ATOM 835 C CA . VAL B 1 45 ? -0.989 13.516 -3.463 1 97.88 45 VAL B CA 1
ATOM 836 C C . VAL B 1 45 ? -1.261 14.711 -2.555 1 97.88 45 VAL B C 1
ATOM 838 O O . VAL B 1 45 ? -0.413 15.602 -2.412 1 97.88 45 VAL B O 1
ATOM 841 N N . ASP B 1 46 ? -2.516 14.789 -1.97 1 97.94 46 ASP B N 1
ATOM 842 C CA . ASP B 1 46 ? -2.816 15.781 -0.941 1 97.94 46 ASP B CA 1
ATOM 843 C C . ASP B 1 46 ? -2.227 15.367 0.406 1 97.94 46 ASP B C 1
ATOM 845 O O . ASP B 1 46 ? -2.885 14.688 1.195 1 97.94 46 ASP B O 1
ATOM 849 N N . VAL B 1 47 ? -1.026 15.758 0.653 1 97.25 47 VAL B N 1
ATOM 850 C CA . VAL B 1 47 ? -0.257 15.312 1.811 1 97.25 47 VAL B CA 1
ATOM 851 C C . VAL B 1 47 ? -0.942 15.773 3.094 1 97.25 47 VAL B C 1
ATOM 853 O O . VAL B 1 47 ? -0.907 15.07 4.109 1 97.25 47 VAL B O 1
ATOM 856 N N . LEU B 1 48 ? -1.574 16.969 3 1 98.06 48 LEU B N 1
ATOM 857 C CA . LEU B 1 48 ? -2.236 17.469 4.199 1 98.06 48 LEU B CA 1
ATOM 858 C C . LEU B 1 48 ? -3.43 16.594 4.566 1 98.06 48 LEU B C 1
ATOM 860 O O . LEU B 1 48 ? -3.615 16.25 5.734 1 98.06 48 LEU B O 1
ATOM 864 N N . ALA B 1 49 ? -4.188 16.266 3.557 1 98.56 49 ALA B N 1
ATOM 865 C CA . ALA B 1 49 ? -5.324 15.391 3.805 1 98.56 49 ALA B CA 1
ATOM 866 C C . ALA B 1 49 ? -4.863 14.016 4.281 1 98.56 49 ALA B C 1
ATOM 868 O O . ALA B 1 49 ? -5.465 13.43 5.184 1 98.56 49 ALA B O 1
ATOM 869 N N . LEU B 1 50 ? -3.842 13.508 3.682 1 98.56 50 LEU B N 1
ATOM 870 C CA . LEU B 1 50 ? -3.301 12.211 4.059 1 98.56 50 LEU B CA 1
ATOM 871 C C . LEU B 1 50 ? -2.818 12.219 5.508 1 98.56 50 LEU B C 1
ATOM 873 O O . LEU B 1 50 ? -3.154 11.32 6.285 1 98.56 50 LEU B O 1
ATOM 877 N N . ALA B 1 51 ? -2.035 13.289 5.848 1 98.69 51 ALA B N 1
ATOM 878 C CA . ALA B 1 51 ? -1.525 13.406 7.211 1 98.69 51 ALA B CA 1
ATOM 879 C C . ALA B 1 51 ? -2.67 13.508 8.219 1 98.69 51 ALA B C 1
ATOM 881 O O . ALA B 1 51 ? -2.609 12.922 9.297 1 98.69 51 ALA B O 1
ATOM 882 N N . GLN B 1 52 ? -3.689 14.242 7.848 1 98.88 52 GLN B N 1
ATOM 883 C CA . GLN B 1 52 ? -4.832 14.414 8.742 1 98.88 52 GLN B CA 1
ATOM 884 C C . GLN B 1 52 ? -5.559 13.086 8.961 1 98.88 52 GLN B C 1
ATOM 886 O O . GLN B 1 52 ? -5.949 12.766 10.086 1 98.88 52 GLN B O 1
ATOM 891 N N . THR B 1 53 ? -5.781 12.273 7.883 1 98.81 53 THR B N 1
ATOM 892 C CA . THR B 1 53 ? -6.422 10.969 7.992 1 98.81 53 THR B CA 1
ATOM 893 C C . THR B 1 53 ? -5.609 10.047 8.898 1 98.81 53 THR B C 1
ATOM 895 O O . THR B 1 53 ? -6.168 9.367 9.766 1 98.81 53 THR B O 1
ATOM 898 N N . LEU B 1 54 ? -4.32 10.031 8.75 1 98.75 54 LEU B N 1
ATOM 899 C CA . LEU B 1 54 ? -3.449 9.195 9.57 1 98.75 54 LEU B CA 1
ATOM 900 C C . LEU B 1 54 ? -3.5 9.625 11.031 1 98.75 54 LEU B C 1
ATOM 902 O O . LEU B 1 54 ? -3.553 8.781 11.93 1 98.75 54 LEU B O 1
ATOM 906 N N . LYS B 1 55 ? -3.482 10.961 11.188 1 98.62 55 LYS B N 1
ATOM 907 C CA . LYS B 1 55 ? -3.562 11.477 12.547 1 98.62 55 LYS B CA 1
ATOM 908 C C . LYS B 1 55 ? -4.84 11.016 13.242 1 98.62 55 LYS B C 1
ATOM 910 O O . LYS B 1 55 ? -4.816 10.641 14.414 1 98.62 55 LYS B O 1
ATOM 915 N N . LYS B 1 56 ? -5.859 10.992 12.484 1 98.69 56 LYS B N 1
ATOM 916 C CA . LYS B 1 56 ? -7.168 10.648 13.031 1 98.69 56 LYS B CA 1
ATOM 917 C C . LYS B 1 56 ? -7.281 9.141 13.281 1 98.69 56 LYS B C 1
ATOM 919 O O . LYS B 1 56 ? -7.871 8.711 14.273 1 98.69 56 LYS B O 1
ATOM 924 N N . LYS B 1 57 ? -6.723 8.297 12.461 1 98.44 57 LYS B N 1
ATOM 925 C CA . LYS B 1 57 ? -7.066 6.879 12.445 1 98.44 57 LYS B CA 1
ATOM 926 C C . LYS B 1 57 ? -5.906 6.027 12.953 1 98.44 57 LYS B C 1
ATOM 928 O O . LYS B 1 57 ? -6.098 4.863 13.312 1 98.44 57 LYS B O 1
ATOM 933 N N . VAL B 1 58 ? -4.766 6.539 12.969 1 98.38 58 VAL B N 1
ATOM 934 C CA . VAL B 1 58 ? -3.604 5.707 13.266 1 98.38 58 VAL B CA 1
ATOM 935 C C . VAL B 1 58 ? -2.883 6.25 14.492 1 98.38 58 VAL B C 1
ATOM 937 O O . VAL B 1 58 ? -2.715 5.535 15.484 1 98.38 58 VAL B O 1
ATOM 940 N N . GLY B 1 59 ? -2.438 7.508 14.359 1 98.25 59 GLY B N 1
ATOM 941 C CA . GLY B 1 59 ? -1.679 8.109 15.438 1 98.25 59 GLY B CA 1
ATOM 942 C C . GLY B 1 59 ? -1.096 9.461 15.078 1 98.25 59 GLY B C 1
ATOM 943 O O . GLY B 1 59 ? -1.287 9.953 13.961 1 98.25 59 GLY B O 1
ATOM 944 N N . LYS B 1 60 ? -0.451 10.109 16.125 1 98.56 60 LYS B N 1
ATOM 945 C CA . LYS B 1 60 ? 0.208 11.391 15.875 1 98.56 60 LYS B CA 1
ATOM 946 C C . LYS B 1 60 ? 1.046 11.336 14.602 1 98.56 60 LYS B C 1
ATOM 948 O O . LYS B 1 60 ? 1.823 10.398 14.398 1 98.56 60 LYS B O 1
ATOM 953 N N . THR B 1 61 ? 0.83 12.312 13.75 1 98.62 61 THR B N 1
ATOM 954 C CA . THR B 1 61 ? 1.45 12.312 12.43 1 98.62 61 THR B CA 1
ATOM 955 C C . THR B 1 61 ? 2.096 13.664 12.133 1 98.62 61 THR B C 1
ATOM 957 O O . THR B 1 61 ? 1.483 14.711 12.352 1 98.62 61 THR B O 1
ATOM 960 N N . GLU B 1 62 ? 3.344 13.57 11.719 1 98.56 62 GLU B N 1
ATOM 961 C CA . GLU B 1 62 ? 4.074 14.758 11.281 1 98.56 62 GLU B CA 1
ATOM 962 C C . GLU B 1 62 ? 4.555 14.617 9.844 1 98.56 62 GLU B C 1
ATOM 964 O O . GLU B 1 62 ? 5.02 13.547 9.438 1 98.56 62 GLU B O 1
ATOM 969 N N . ILE B 1 63 ? 4.473 15.75 9.055 1 98.5 63 ILE B N 1
ATOM 970 C CA . ILE B 1 63 ? 5.047 15.789 7.719 1 98.5 63 ILE B CA 1
ATOM 971 C C . ILE B 1 63 ? 6.531 16.141 7.805 1 98.5 63 ILE B C 1
ATOM 973 O O . ILE B 1 63 ? 6.895 17.219 8.258 1 98.5 63 ILE B O 1
ATOM 977 N N . ILE B 1 64 ? 7.348 15.258 7.43 1 98.44 64 ILE B N 1
ATOM 978 C CA . ILE B 1 64 ? 8.789 15.438 7.543 1 98.44 64 ILE B CA 1
ATOM 979 C C . ILE B 1 64 ? 9.336 16.062 6.262 1 98.44 64 ILE B C 1
ATOM 981 O O . ILE B 1 64 ? 10.195 16.938 6.312 1 98.44 64 ILE B O 1
ATOM 985 N N . LYS B 1 65 ? 8.914 15.633 5.07 1 97.56 65 LYS B N 1
ATOM 986 C CA . LYS B 1 65 ? 9.383 16.078 3.76 1 97.56 65 LYS B CA 1
ATOM 987 C C . LYS B 1 65 ? 8.273 15.945 2.715 1 97.56 65 LYS B C 1
ATOM 989 O O . LYS B 1 65 ? 7.547 14.953 2.688 1 97.56 65 LYS B O 1
ATOM 994 N N . VAL B 1 66 ? 8.055 17.125 1.919 1 93.94 66 VAL B N 1
ATOM 995 C CA . VAL B 1 66 ? 7.109 17.078 0.812 1 93.94 66 VAL B CA 1
ATOM 996 C C . VAL B 1 66 ? 7.863 17.031 -0.515 1 93.94 66 VAL B C 1
ATOM 998 O O . VAL B 1 66 ? 8.867 17.719 -0.688 1 93.94 66 VAL B O 1
ATOM 1001 N N . SER B 1 67 ? 7.629 15.891 -1.356 1 77.19 67 SER B N 1
ATOM 1002 C CA . SER B 1 67 ? 8.266 15.898 -2.668 1 77.19 67 SER B CA 1
ATOM 1003 C C . SER B 1 67 ? 7.281 16.281 -3.764 1 77.19 67 SER B C 1
ATOM 1005 O O . SER B 1 67 ? 6.07 16.109 -3.605 1 77.19 67 SER B O 1
#